Protein AF-A0AA43ZU94-F1 (afdb_monomer)

Solvent-accessible surface area (backbone atoms only — not comparable to full-atom values): 4688 Å² total; per-residue (Å²): 140,88,87,85,91,83,77,68,90,87,75,49,60,59,63,52,49,35,55,50,50,63,58,46,52,76,78,42,94,68,89,84,81,80,88,55,93,81,63,66,44,45,64,68,63,73,46,84,83,90,75,50,73,69,55,53,52,50,52,42,70,77,39,63,85,79,58,133

Foldseek 3Di:
DDDDFDDDPPPCRLVVLLVVQVVVVVPDDDDDDDPDPVPCNCVSNVHDDPDDPVRVVVVCVVPVVVPD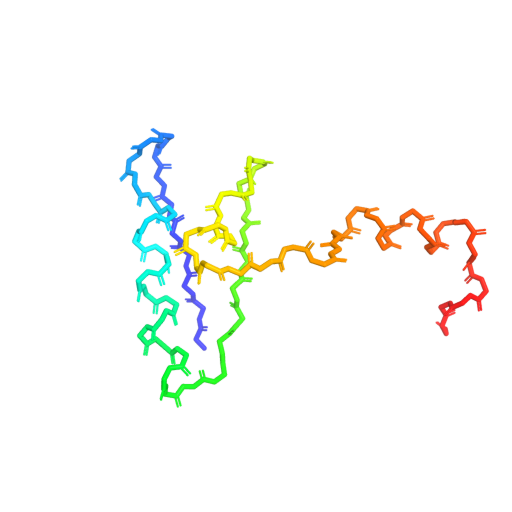

Sequence (68 aa):
MIIALVGKGGVGKSTISSQLIRALSKRDVTLAVDADPNSNLCDKLGMEVTGTIGGLRNEIVAHPDMVP

Structure (mmCIF, N/CA/C/O backbone):
data_AF-A0AA43ZU94-F1
#
_entry.id   AF-A0AA43ZU94-F1
#
loop_
_atom_site.group_PDB
_atom_site.id
_atom_site.type_symbol
_atom_site.label_atom_id
_atom_site.label_alt_id
_atom_site.label_comp_id
_atom_site.label_asym_id
_atom_site.label_entity_id
_atom_site.label_seq_id
_atom_site.pdbx_PDB_ins_code
_atom_site.Cartn_x
_atom_site.Cartn_y
_atom_site.Cartn_z
_atom_site.occupancy
_atom_site.B_iso_or_equiv
_atom_site.auth_seq_id
_atom_site.auth_comp_id
_atom_site.auth_asym_id
_atom_site.auth_atom_id
_atom_site.pdbx_PDB_model_num
ATOM 1 N N . MET A 1 1 ? -19.054 0.484 -3.076 1.00 90.56 1 MET A N 1
ATOM 2 C CA . MET A 1 1 ? -18.611 1.871 -2.795 1.00 90.56 1 MET A CA 1
ATOM 3 C C . MET A 1 1 ? -17.261 2.085 -3.463 1.00 90.56 1 MET A C 1
ATOM 5 O O . MET A 1 1 ? -16.457 1.166 -3.414 1.00 90.56 1 MET A O 1
ATOM 9 N N . ILE A 1 2 ? -17.019 3.238 -4.093 1.00 95.19 2 ILE A N 1
ATOM 10 C CA . ILE A 1 2 ? -15.736 3.568 -4.740 1.00 95.19 2 ILE A CA 1
ATOM 11 C C . ILE A 1 2 ? -15.197 4.848 -4.100 1.00 95.19 2 ILE A C 1
ATOM 13 O O . ILE A 1 2 ? -15.944 5.811 -3.946 1.00 95.19 2 ILE A O 1
ATOM 17 N N . ILE A 1 3 ? -13.919 4.84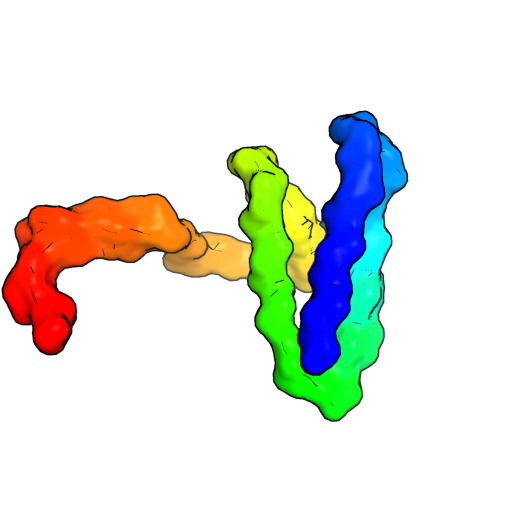7 -3.715 1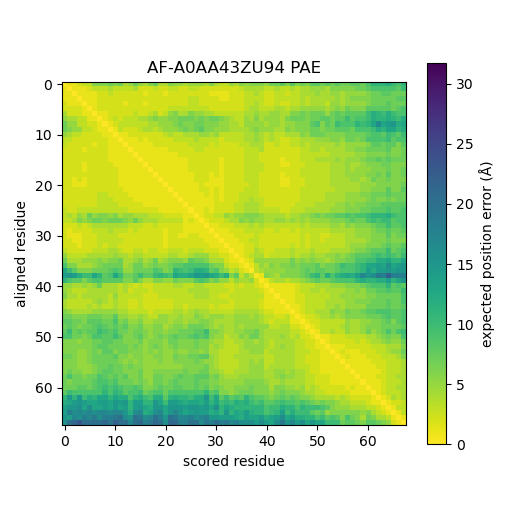.00 95.50 3 ILE A N 1
ATOM 18 C CA . ILE A 1 3 ? -13.238 5.987 -3.089 1.00 95.50 3 ILE A CA 1
ATOM 19 C C . ILE A 1 3 ? -11.944 6.248 -3.860 1.00 95.50 3 ILE A C 1
ATOM 21 O O . ILE A 1 3 ? -11.148 5.332 -4.047 1.00 95.50 3 ILE A O 1
ATOM 25 N N . ALA A 1 4 ? -11.724 7.495 -4.276 1.00 95.69 4 ALA A N 1
ATOM 26 C CA . ALA A 1 4 ? -10.496 7.930 -4.934 1.00 95.69 4 ALA A CA 1
ATOM 27 C C . ALA A 1 4 ? -9.787 8.992 -4.083 1.00 95.69 4 ALA A C 1
ATOM 29 O O . ALA A 1 4 ? -10.391 9.990 -3.691 1.00 95.69 4 ALA A O 1
ATOM 30 N N . LEU A 1 5 ? -8.499 8.781 -3.805 1.00 93.69 5 LEU A N 1
ATOM 31 C CA . LEU A 1 5 ? -7.669 9.705 -3.029 1.00 93.69 5 LEU A CA 1
ATOM 32 C C . LEU A 1 5 ? -6.717 10.459 -3.964 1.00 93.69 5 LEU A C 1
ATOM 34 O O . LEU A 1 5 ? -5.780 9.884 -4.513 1.00 93.69 5 LEU A O 1
ATOM 38 N N . VAL A 1 6 ? -6.955 11.761 -4.127 1.00 93.00 6 VAL A N 1
ATOM 39 C CA . VAL A 1 6 ? -6.211 12.646 -5.040 1.00 93.00 6 VAL A CA 1
ATOM 40 C C . VAL A 1 6 ? -5.484 13.756 -4.280 1.00 93.00 6 VAL A C 1
ATOM 42 O O . VAL A 1 6 ? -5.860 14.121 -3.170 1.00 93.00 6 VAL A O 1
ATOM 45 N N . GLY A 1 7 ? -4.409 14.288 -4.863 1.00 91.12 7 GLY A N 1
ATOM 46 C CA . GLY A 1 7 ? -3.610 15.357 -4.254 1.00 91.12 7 GLY A CA 1
ATOM 47 C C . GLY A 1 7 ? -2.156 15.367 -4.729 1.00 91.12 7 GLY A C 1
ATOM 48 O O . GLY A 1 7 ? -1.675 14.396 -5.320 1.00 91.12 7 GLY A O 1
ATOM 49 N N . LYS A 1 8 ? -1.436 16.457 -4.442 1.00 89.88 8 LYS A N 1
ATOM 50 C CA . LYS A 1 8 ? -0.033 16.670 -4.851 1.00 89.88 8 LYS A CA 1
ATOM 51 C C . LYS A 1 8 ? 0.902 15.550 -4.351 1.00 89.88 8 LYS A C 1
ATOM 53 O O . LYS A 1 8 ? 0.589 14.829 -3.400 1.00 89.88 8 LYS A O 1
ATOM 58 N N . GLY A 1 9 ? 2.051 15.364 -5.000 1.00 88.69 9 GLY A N 1
ATOM 59 C CA . GLY A 1 9 ? 3.103 14.462 -4.514 1.00 88.69 9 GLY A CA 1
ATOM 60 C C . GLY A 1 9 ? 3.530 14.818 -3.083 1.00 88.69 9 GLY A C 1
ATOM 61 O O . GLY A 1 9 ? 3.635 15.994 -2.746 1.00 88.69 9 GLY A O 1
ATOM 62 N N . GLY A 1 10 ? 3.720 13.810 -2.229 1.00 87.62 10 GLY A N 1
ATOM 63 C CA . GLY A 1 10 ? 4.214 14.001 -0.859 1.00 87.62 10 GLY A CA 1
ATOM 64 C C . GLY A 1 10 ? 3.189 14.440 0.199 1.00 87.62 10 GLY A C 1
ATOM 65 O O . GLY A 1 10 ? 3.538 14.477 1.370 1.00 87.62 10 GLY A O 1
ATOM 66 N N . VAL A 1 11 ? 1.917 14.694 -0.142 1.00 93.44 11 VAL A N 1
ATOM 67 C CA . VAL A 1 11 ? 0.893 15.138 0.843 1.00 93.44 11 VAL A CA 1
ATOM 68 C C . VAL A 1 11 ? 0.365 14.028 1.771 1.00 93.44 11 VAL A C 1
ATOM 70 O O . VAL A 1 11 ? -0.619 14.222 2.473 1.00 93.44 11 VAL A O 1
ATOM 73 N N . GLY A 1 12 ? 0.976 12.839 1.754 1.00 91.69 12 GLY A N 1
ATOM 74 C CA . GLY A 1 12 ? 0.600 11.732 2.643 1.00 91.69 12 GLY A CA 1
ATOM 75 C C . GLY A 1 12 ? -0.575 10.863 2.177 1.00 91.69 12 GLY A C 1
ATOM 76 O O . GLY A 1 12 ? -1.096 10.089 2.975 1.00 91.69 12 GLY A O 1
ATOM 77 N N . LYS A 1 13 ? -0.978 10.931 0.897 1.00 94.12 13 LYS A N 1
ATOM 78 C CA . LYS A 1 13 ? -2.107 10.144 0.349 1.00 94.12 13 LYS A CA 1
ATOM 79 C C . LYS A 1 13 ? -2.014 8.662 0.695 1.00 94.12 13 LYS A C 1
ATOM 81 O O . LYS A 1 13 ? -2.901 8.157 1.361 1.00 94.12 13 LYS A O 1
ATOM 86 N N . SER A 1 14 ? -0.915 7.993 0.339 1.00 92.94 14 SER A N 1
ATOM 87 C CA . SER A 1 14 ? -0.747 6.555 0.591 1.00 92.94 14 SER A CA 1
ATOM 88 C C . SER A 1 14 ? -0.775 6.200 2.083 1.00 92.94 14 SER A C 1
ATOM 90 O O . SER A 1 14 ? -1.170 5.095 2.437 1.00 92.94 14 SER A O 1
ATOM 92 N N . THR A 1 15 ? -0.378 7.127 2.961 1.00 93.44 15 THR A N 1
ATOM 93 C CA . THR A 1 15 ? -0.460 6.959 4.421 1.00 93.44 15 THR A CA 1
ATOM 94 C C . THR A 1 15 ? -1.906 6.979 4.905 1.00 93.44 15 THR A C 1
ATOM 96 O O . THR A 1 15 ? -2.290 6.167 5.740 1.00 93.44 15 THR A O 1
ATOM 99 N N . ILE A 1 16 ? -2.731 7.877 4.368 1.00 94.94 16 ILE A N 1
ATOM 100 C CA . ILE A 1 16 ? -4.164 7.907 4.680 1.00 94.94 16 ILE A CA 1
ATOM 101 C C . ILE A 1 16 ? -4.869 6.707 4.037 1.00 94.94 16 ILE A C 1
ATOM 103 O O . ILE A 1 16 ? -5.683 6.059 4.695 1.00 94.94 16 ILE A O 1
ATOM 107 N N . SER A 1 17 ? -4.515 6.362 2.792 1.00 95.25 17 SER A N 1
ATOM 108 C CA . SER A 1 17 ? -5.044 5.193 2.085 1.00 95.25 17 SER A CA 1
ATOM 109 C C . SER A 1 17 ? -4.876 3.924 2.911 1.00 95.25 17 SER A C 1
ATOM 111 O O . SER A 1 17 ? -5.847 3.193 3.084 1.00 95.25 17 SER A O 1
ATOM 113 N N . SER A 1 18 ? -3.683 3.668 3.463 1.00 95.12 18 SER A N 1
ATOM 114 C CA . SER A 1 18 ? -3.433 2.440 4.224 1.00 95.12 18 SER A CA 1
ATOM 115 C C . SER A 1 18 ? -4.319 2.341 5.468 1.00 95.12 18 SER A C 1
ATOM 117 O O . SER A 1 18 ? -4.893 1.285 5.729 1.00 95.12 18 SER A O 1
ATOM 119 N N . GLN A 1 19 ? -4.517 3.440 6.200 1.00 95.94 19 GLN A N 1
ATOM 120 C CA . GLN A 1 19 ? -5.393 3.441 7.375 1.00 95.94 19 GLN A CA 1
ATOM 121 C C . GLN A 1 19 ? -6.869 3.287 7.004 1.00 95.94 19 GLN A C 1
ATOM 123 O O . GLN A 1 19 ? -7.598 2.564 7.686 1.00 95.94 19 GLN A O 1
ATOM 128 N N . LEU A 1 20 ? -7.305 3.912 5.907 1.00 96.12 20 LEU A N 1
ATOM 129 C CA . LEU A 1 20 ? -8.666 3.761 5.402 1.00 96.12 20 LEU A CA 1
ATOM 130 C C . LEU A 1 20 ? -8.943 2.310 4.990 1.00 96.12 20 LEU A C 1
ATOM 132 O O . LEU A 1 20 ? -9.943 1.736 5.414 1.00 96.12 20 LEU A O 1
ATOM 136 N N . ILE A 1 21 ? -8.030 1.700 4.231 1.00 96.12 21 ILE A N 1
ATOM 137 C CA . ILE A 1 21 ? -8.131 0.300 3.804 1.00 96.12 21 ILE A CA 1
ATOM 138 C C . ILE A 1 21 ? -8.230 -0.619 5.024 1.00 96.12 21 ILE A C 1
ATOM 140 O O . ILE A 1 21 ? -9.133 -1.447 5.073 1.00 96.12 21 ILE A O 1
ATOM 144 N N . ARG A 1 22 ? -7.382 -0.432 6.048 1.00 95.00 22 ARG A N 1
ATOM 145 C CA . ARG A 1 22 ? -7.425 -1.220 7.298 1.00 95.00 22 ARG A CA 1
ATOM 146 C C . ARG A 1 22 ? -8.732 -1.073 8.075 1.00 95.00 22 ARG A C 1
ATOM 148 O O . ARG A 1 22 ? -9.093 -1.974 8.829 1.00 95.00 22 ARG A O 1
ATOM 155 N N . ALA A 1 23 ? -9.401 0.073 7.976 1.00 96.19 23 ALA A N 1
ATOM 156 C CA . ALA A 1 23 ? -10.685 0.297 8.63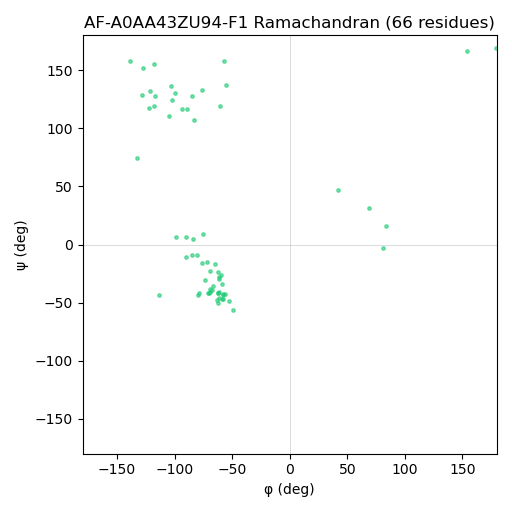1 1.00 96.19 23 ALA A CA 1
ATOM 157 C C . AL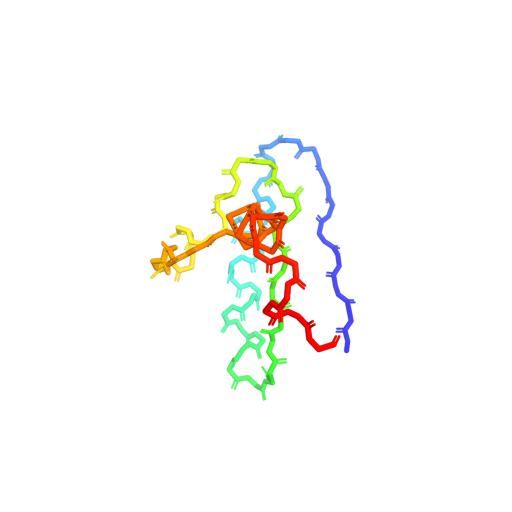A A 1 23 ? -11.837 -0.345 7.846 1.00 96.19 23 ALA A C 1
ATOM 159 O O . ALA A 1 23 ? -12.696 -0.990 8.448 1.00 96.19 23 ALA A O 1
ATOM 160 N N . LEU A 1 24 ? -11.838 -0.194 6.518 1.00 96.38 24 LEU A N 1
ATOM 161 C CA . LEU A 1 24 ? -12.867 -0.744 5.632 1.00 96.38 24 LEU A CA 1
ATOM 162 C C . LEU A 1 24 ? -12.800 -2.271 5.552 1.00 96.38 24 LEU A C 1
ATOM 164 O O . LEU A 1 24 ? -13.834 -2.928 5.655 1.00 96.38 24 LEU A O 1
ATOM 168 N N . SER A 1 25 ? -11.594 -2.839 5.489 1.00 95.31 25 SER A N 1
ATOM 169 C CA . SER A 1 25 ? -11.386 -4.288 5.383 1.00 95.31 25 SER A CA 1
ATOM 170 C C . SER A 1 25 ? -11.864 -5.080 6.601 1.00 95.31 25 SER A C 1
ATOM 172 O O . SER A 1 25 ? -12.063 -6.287 6.511 1.00 95.31 25 SER A O 1
ATOM 174 N N . LYS A 1 26 ? -12.082 -4.418 7.746 1.00 95.94 26 LYS A N 1
ATOM 175 C CA . LYS A 1 26 ? -12.681 -5.035 8.942 1.00 95.94 26 LYS A CA 1
ATOM 176 C C . LYS A 1 26 ? -14.195 -5.221 8.838 1.00 95.94 26 LYS A C 1
ATOM 178 O O . LYS A 1 26 ? -14.764 -5.906 9.682 1.00 95.94 26 LYS A O 1
ATOM 183 N N . ARG A 1 27 ? -14.848 -4.550 7.888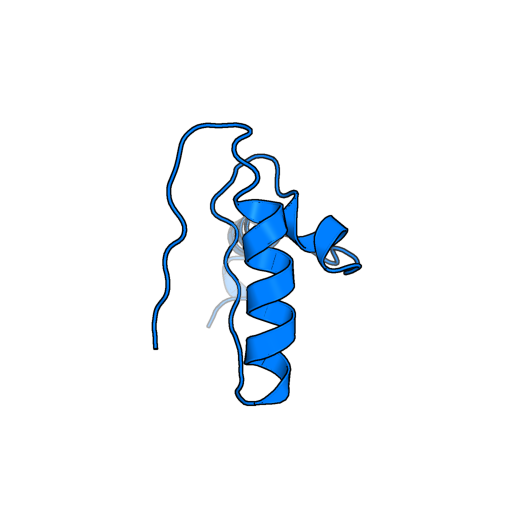 1.00 95.31 27 ARG A N 1
ATOM 184 C CA . ARG A 1 27 ? -16.309 -4.543 7.734 1.00 95.31 27 ARG A CA 1
ATOM 185 C C . ARG A 1 27 ? -16.739 -5.220 6.444 1.00 95.31 27 ARG A C 1
ATOM 187 O O . ARG A 1 27 ? -17.659 -6.023 6.477 1.00 95.31 27 ARG A O 1
ATOM 194 N N . ASP A 1 28 ? -16.042 -4.924 5.350 1.00 95.19 28 ASP A N 1
ATOM 195 C CA . ASP A 1 28 ? -16.408 -5.360 4.007 1.00 95.19 28 ASP A CA 1
ATOM 196 C C . ASP A 1 28 ? -15.180 -5.803 3.204 1.00 95.19 28 ASP A C 1
ATOM 198 O O . ASP A 1 28 ? -14.046 -5.372 3.444 1.00 95.19 28 ASP A O 1
ATOM 202 N N . VAL A 1 29 ? -15.418 -6.622 2.177 1.00 95.94 29 VAL A N 1
ATOM 203 C CA . VAL A 1 29 ? -14.391 -6.979 1.193 1.00 95.94 29 VAL A CA 1
ATOM 204 C C . VAL A 1 29 ? -13.905 -5.705 0.497 1.00 95.94 29 VAL A C 1
ATOM 206 O O . VAL A 1 29 ? -14.679 -4.992 -0.141 1.00 95.94 29 VAL A O 1
ATOM 209 N N . THR A 1 30 ? -12.612 -5.411 0.634 1.00 95.12 30 THR A N 1
ATOM 210 C CA . THR A 1 30 ? -12.002 -4.163 0.162 1.00 95.12 30 THR A CA 1
ATOM 211 C C . THR A 1 30 ? -10.941 -4.457 -0.892 1.00 95.12 30 THR A C 1
ATOM 213 O O . THR A 1 30 ? -9.941 -5.107 -0.600 1.00 95.12 30 THR A O 1
ATOM 216 N N . LEU A 1 31 ? -11.137 -3.932 -2.104 1.00 94.56 31 LEU A N 1
ATOM 217 C CA . LEU A 1 31 ? -10.126 -3.917 -3.160 1.00 94.56 31 LEU A CA 1
ATOM 218 C C . LEU A 1 31 ? -9.356 -2.593 -3.104 1.00 94.56 31 LEU A C 1
ATOM 220 O O . LEU A 1 31 ? -9.932 -1.526 -3.315 1.00 94.56 31 LEU A O 1
ATOM 224 N N . ALA A 1 32 ? -8.057 -2.671 -2.831 1.00 93.50 32 ALA A N 1
ATOM 225 C CA . ALA A 1 32 ? -7.154 -1.528 -2.864 1.00 93.50 32 ALA A CA 1
ATOM 226 C C . ALA A 1 32 ? -6.376 -1.507 -4.185 1.00 93.50 32 ALA A C 1
ATOM 228 O O . ALA A 1 32 ? -5.787 -2.513 -4.569 1.00 93.50 32 ALA A O 1
ATOM 229 N N . VAL A 1 33 ? -6.353 -0.355 -4.857 1.00 92.06 33 VAL A N 1
ATOM 230 C CA . VAL A 1 33 ? -5.593 -0.144 -6.096 1.00 92.06 33 VAL A CA 1
ATOM 231 C C . VAL A 1 33 ? -4.631 1.018 -5.876 1.00 92.06 33 VAL A C 1
ATOM 233 O O . VAL A 1 33 ? -5.071 2.135 -5.603 1.00 92.06 33 VAL A O 1
ATOM 236 N N . ASP A 1 34 ? -3.326 0.753 -5.971 1.00 89.56 34 ASP A N 1
ATOM 237 C CA . ASP A 1 34 ? -2.302 1.800 -5.979 1.00 89.56 34 ASP A CA 1
ATOM 238 C C . ASP A 1 34 ? -2.059 2.252 -7.423 1.00 89.56 34 ASP A C 1
ATOM 240 O O . ASP A 1 34 ? -1.651 1.462 -8.271 1.00 89.56 34 ASP A O 1
ATOM 244 N N . ALA A 1 35 ? -2.356 3.518 -7.706 1.00 87.50 35 ALA A N 1
ATOM 245 C CA . ALA A 1 35 ? -2.110 4.139 -9.007 1.00 87.50 35 ALA A CA 1
ATOM 246 C C . ALA A 1 35 ? -0.814 4.975 -9.016 1.00 87.50 35 ALA A C 1
ATOM 248 O O . ALA A 1 35 ? -0.553 5.693 -9.982 1.00 87.50 35 ALA A O 1
ATOM 249 N N . ASP A 1 36 ? -0.024 4.931 -7.937 1.00 84.06 36 ASP A N 1
ATOM 250 C CA . ASP A 1 36 ? 1.276 5.596 -7.845 1.00 84.06 36 ASP A CA 1
ATOM 251 C C . ASP A 1 36 ? 2.381 4.705 -8.455 1.00 84.06 36 ASP A C 1
ATOM 253 O O . ASP A 1 36 ? 2.522 3.547 -8.050 1.00 84.06 36 ASP A O 1
ATOM 257 N N . PRO A 1 37 ? 3.205 5.210 -9.397 1.00 74.19 37 PRO A N 1
ATOM 258 C CA . PRO A 1 37 ? 4.278 4.423 -10.012 1.00 74.19 37 PRO A CA 1
ATOM 259 C C . PRO A 1 37 ? 5.311 3.902 -9.003 1.00 74.19 37 PRO A C 1
ATOM 261 O O . PRO A 1 37 ? 5.916 2.861 -9.245 1.00 74.19 37 PRO A O 1
ATOM 264 N N . ASN A 1 38 ? 5.492 4.574 -7.861 1.00 76.56 38 ASN A N 1
ATOM 265 C CA . ASN A 1 38 ? 6.456 4.158 -6.842 1.00 76.56 38 ASN A CA 1
ATOM 266 C C . ASN A 1 38 ? 5.907 3.088 -5.871 1.00 76.56 38 ASN A C 1
ATOM 268 O O . ASN A 1 38 ? 6.604 2.756 -4.919 1.00 76.56 38 ASN A O 1
ATOM 272 N N . SER A 1 39 ? 4.684 2.568 -6.080 1.00 69.75 39 SER A N 1
ATOM 273 C CA . SER A 1 39 ? 4.086 1.394 -5.397 1.00 69.75 39 SER A CA 1
ATOM 274 C C . SER A 1 39 ? 4.332 1.300 -3.880 1.00 69.75 39 SER A C 1
ATOM 276 O O . SER A 1 39 ? 4.680 0.250 -3.350 1.00 69.75 39 SER A O 1
ATOM 278 N N . ASN A 1 40 ? 4.134 2.397 -3.146 1.00 81.81 40 ASN A N 1
ATOM 279 C CA . ASN A 1 40 ? 4.466 2.457 -1.717 1.00 81.81 40 ASN A CA 1
ATOM 280 C C . ASN A 1 40 ? 3.308 2.039 -0.791 1.00 81.81 40 ASN A C 1
ATOM 282 O O . ASN A 1 40 ? 3.373 2.295 0.420 1.00 81.81 40 ASN A O 1
ATOM 286 N N . LEU A 1 41 ? 2.185 1.553 -1.332 1.00 87.88 41 LEU A N 1
ATOM 287 C CA . LEU A 1 41 ? 1.008 1.200 -0.535 1.00 87.88 41 LEU A CA 1
ATOM 288 C C . LEU A 1 41 ? 1.152 -0.160 0.160 1.00 87.88 41 LEU A C 1
ATOM 290 O O . LEU A 1 41 ? 0.800 -0.254 1.336 1.00 87.88 41 LEU A O 1
ATOM 294 N N . CYS A 1 42 ? 1.687 -1.176 -0.526 1.00 87.62 42 CYS A N 1
ATOM 295 C CA . CYS A 1 42 ? 1.878 -2.524 0.027 1.00 87.62 42 CYS A CA 1
ATOM 296 C C . CYS A 1 42 ? 2.764 -2.500 1.278 1.00 87.62 42 CYS A C 1
ATOM 298 O O . CYS A 1 42 ? 2.361 -3.006 2.326 1.00 87.62 42 CYS A O 1
ATOM 300 N N . ASP A 1 43 ? 3.890 -1.786 1.213 1.00 87.88 43 ASP A N 1
ATOM 301 C CA . ASP A 1 43 ? 4.802 -1.606 2.347 1.00 87.88 43 ASP A CA 1
ATOM 302 C C . ASP A 1 43 ? 4.100 -0.969 3.553 1.00 87.88 43 ASP A C 1
ATOM 304 O O . ASP A 1 43 ? 4.245 -1.416 4.689 1.00 87.88 43 ASP A O 1
ATOM 308 N N . LYS A 1 44 ? 3.262 0.053 3.319 1.00 89.75 44 LYS A N 1
ATOM 309 C CA . LYS A 1 44 ? 2.489 0.720 4.384 1.00 89.75 44 LYS A CA 1
ATOM 310 C C . LYS A 1 44 ? 1.387 -0.157 4.971 1.00 89.75 44 LYS A C 1
ATOM 312 O O . LYS A 1 44 ? 0.929 0.116 6.082 1.00 89.75 44 LYS A O 1
ATOM 317 N N . LEU A 1 45 ? 0.923 -1.152 4.223 1.00 91.81 45 LEU A N 1
ATOM 318 C CA . LEU A 1 45 ? -0.013 -2.166 4.700 1.00 91.81 45 LEU A CA 1
ATOM 319 C C . LEU A 1 45 ? 0.704 -3.328 5.405 1.00 91.81 45 LEU A C 1
ATOM 321 O O . LEU A 1 45 ? 0.028 -4.137 6.037 1.00 91.81 45 LEU A O 1
ATOM 325 N N . GLY A 1 46 ? 2.040 -3.391 5.343 1.00 89.88 46 GLY A N 1
ATOM 326 C CA . GLY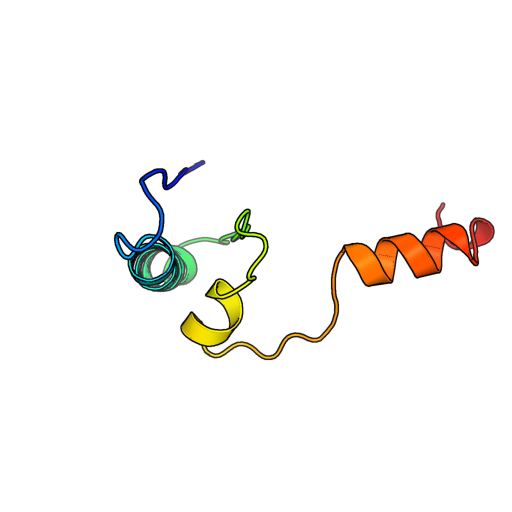 A 1 46 ? 2.828 -4.506 5.868 1.00 89.88 46 GLY A CA 1
ATOM 327 C C . GLY A 1 46 ? 2.631 -5.789 5.061 1.00 89.88 46 GLY A C 1
ATOM 328 O O . GLY A 1 46 ? 2.637 -6.874 5.637 1.00 89.88 46 GLY A O 1
ATOM 329 N N . MET A 1 47 ? 2.385 -5.662 3.755 1.00 88.00 47 MET A N 1
ATOM 330 C CA . MET A 1 47 ? 2.143 -6.788 2.856 1.00 88.00 47 MET A CA 1
ATOM 331 C C . MET A 1 47 ? 3.378 -7.078 2.010 1.00 88.00 47 MET A C 1
ATOM 333 O O . MET A 1 47 ? 3.981 -6.164 1.454 1.00 88.00 47 MET A O 1
ATOM 337 N N . GLU A 1 48 ? 3.710 -8.359 1.873 1.00 86.69 48 GLU A N 1
ATOM 338 C CA . GLU A 1 48 ? 4.742 -8.815 0.949 1.00 86.69 48 GLU A CA 1
ATOM 339 C C . GLU A 1 48 ? 4.207 -8.807 -0.490 1.00 86.69 48 GLU A C 1
ATOM 341 O O . GLU A 1 48 ? 3.098 -9.275 -0.764 1.00 86.69 48 GLU A O 1
ATOM 346 N N . VAL A 1 49 ? 4.991 -8.253 -1.416 1.00 85.62 49 VAL A N 1
ATOM 347 C CA . VAL A 1 49 ? 4.642 -8.212 -2.839 1.00 85.62 49 VAL A CA 1
ATOM 348 C C . VAL A 1 49 ? 5.042 -9.537 -3.481 1.00 85.62 49 VAL A C 1
ATOM 350 O O . VAL A 1 49 ? 6.220 -9.795 -3.704 1.00 85.62 49 VAL A O 1
ATOM 353 N N . THR A 1 50 ? 4.056 -10.370 -3.807 1.00 87.12 50 THR A N 1
ATOM 354 C CA . THR A 1 50 ? 4.277 -11.701 -4.403 1.00 87.12 50 THR A CA 1
ATOM 355 C C . THR A 1 50 ? 4.321 -11.695 -5.930 1.00 87.12 50 THR A C 1
ATOM 357 O O . THR A 1 50 ? 4.694 -12.687 -6.549 1.00 87.12 50 THR A O 1
ATOM 360 N N . GLY A 1 51 ? 3.941 -10.583 -6.557 1.00 87.00 51 GLY A N 1
ATOM 361 C CA . GLY A 1 51 ? 3.890 -10.441 -8.004 1.00 87.00 51 GLY A CA 1
ATOM 362 C C . GLY A 1 51 ? 3.402 -9.058 -8.413 1.00 87.00 51 GLY A C 1
ATOM 363 O O . GLY A 1 51 ? 2.916 -8.278 -7.593 1.00 87.00 51 GLY A O 1
ATOM 364 N N . THR A 1 52 ? 3.535 -8.742 -9.699 1.00 87.94 52 THR A N 1
ATOM 365 C CA . THR A 1 52 ? 3.061 -7.474 -10.263 1.00 87.94 52 THR A CA 1
ATOM 366 C C . THR A 1 52 ? 2.170 -7.735 -11.469 1.00 87.94 52 THR A C 1
ATOM 368 O O . THR A 1 52 ? 2.367 -8.708 -12.196 1.00 87.94 52 THR A O 1
ATOM 371 N N . ILE A 1 53 ? 1.231 -6.824 -11.738 1.00 87.88 53 ILE A N 1
ATOM 372 C CA . ILE A 1 53 ? 0.420 -6.875 -12.966 1.00 87.88 53 ILE A CA 1
ATOM 373 C C . ILE A 1 53 ? 1.320 -6.821 -14.212 1.00 87.88 53 ILE A C 1
ATOM 375 O O . ILE A 1 53 ? 1.036 -7.472 -15.212 1.00 87.88 53 ILE A O 1
ATOM 379 N N . GLY A 1 54 ? 2.439 -6.090 -14.145 1.00 87.75 54 GLY A N 1
ATOM 380 C CA . GLY A 1 54 ? 3.437 -6.064 -15.216 1.00 87.75 54 GLY A CA 1
ATOM 381 C C . GLY A 1 54 ? 4.081 -7.429 -15.471 1.00 87.75 54 GLY A C 1
ATOM 382 O O . GLY A 1 54 ? 4.232 -7.812 -16.629 1.00 87.75 54 GLY A O 1
ATOM 383 N N . GLY A 1 55 ? 4.409 -8.171 -14.409 1.00 90.44 55 GLY A N 1
ATOM 384 C CA . GLY A 1 55 ? 4.914 -9.544 -14.497 1.00 90.44 55 GLY A CA 1
ATOM 385 C C . GLY A 1 55 ? 3.895 -10.483 -15.134 1.00 90.44 55 GLY A C 1
ATOM 386 O O . GLY A 1 55 ? 4.203 -11.113 -16.142 1.00 90.44 55 GLY A O 1
ATOM 387 N N . LEU A 1 56 ? 2.654 -10.459 -14.639 1.00 90.25 56 LEU A N 1
ATOM 388 C CA . LEU A 1 56 ? 1.554 -11.247 -15.200 1.00 90.25 56 LEU A CA 1
ATOM 389 C C . LEU A 1 56 ? 1.334 -10.948 -16.693 1.00 90.25 56 LEU A C 1
ATOM 391 O O . LEU A 1 56 ? 1.170 -11.861 -17.499 1.00 90.25 56 LEU A O 1
ATOM 395 N N . ARG A 1 57 ? 1.379 -9.668 -17.090 1.00 92.81 57 ARG A N 1
ATOM 396 C CA . ARG A 1 57 ? 1.274 -9.267 -18.503 1.00 92.81 57 ARG A CA 1
ATOM 397 C C . ARG A 1 57 ? 2.375 -9.908 -19.348 1.00 92.81 57 ARG A C 1
ATOM 399 O O . ARG A 1 57 ? 2.105 -10.344 -20.461 1.00 92.81 57 ARG A O 1
ATOM 406 N N . ASN A 1 58 ? 3.611 -9.923 -18.852 1.00 94.06 58 ASN A N 1
ATOM 407 C CA . ASN A 1 58 ? 4.740 -10.493 -19.584 1.00 94.06 58 ASN A CA 1
ATOM 408 C C . ASN A 1 58 ? 4.608 -12.014 -19.728 1.00 94.06 58 ASN A C 1
ATOM 410 O O . ASN A 1 58 ? 4.890 -12.530 -20.805 1.00 94.06 58 ASN A O 1
ATOM 414 N N . GLU A 1 59 ? 4.140 -12.709 -18.689 1.00 92.44 59 GLU A N 1
ATOM 415 C CA . GLU A 1 59 ? 3.873 -14.154 -18.737 1.00 92.44 59 GLU A CA 1
ATOM 416 C C . GLU A 1 59 ? 2.800 -14.498 -19.773 1.00 92.44 59 GLU A C 1
ATOM 418 O O . GLU A 1 59 ? 3.011 -15.382 -20.600 1.00 92.44 59 GLU A O 1
ATOM 423 N N . ILE A 1 60 ? 1.695 -13.747 -19.799 1.00 93.88 60 ILE A N 1
ATOM 424 C CA . ILE A 1 60 ? 0.624 -13.926 -20.792 1.00 93.88 60 ILE A CA 1
ATOM 425 C C . ILE A 1 60 ? 1.138 -13.684 -22.216 1.00 93.88 60 ILE A C 1
ATOM 427 O O . ILE A 1 60 ? 0.791 -14.414 -23.137 1.00 93.88 60 ILE A O 1
ATOM 431 N N . VAL A 1 61 ? 1.976 -12.664 -22.420 1.00 93.56 61 VAL A N 1
ATOM 432 C CA . VAL A 1 61 ? 2.559 -12.384 -23.743 1.00 93.56 61 VAL A CA 1
ATOM 433 C C . VAL A 1 61 ? 3.520 -13.495 -24.183 1.00 93.56 61 VAL A C 1
ATOM 435 O O . VAL A 1 61 ? 3.582 -13.799 -25.372 1.00 93.56 61 VAL A O 1
ATOM 438 N N . ALA A 1 62 ? 4.264 -14.095 -23.250 1.00 93.88 62 ALA A N 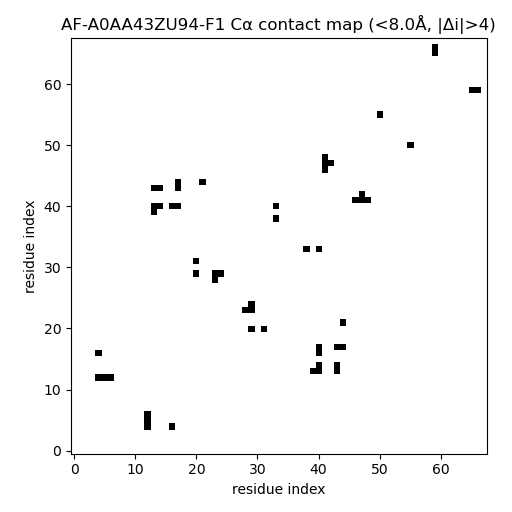1
ATOM 439 C CA . ALA A 1 62 ? 5.174 -15.204 -23.535 1.00 93.88 62 ALA A CA 1
ATOM 440 C C . ALA A 1 62 ? 4.439 -16.530 -23.797 1.00 93.88 62 ALA A C 1
ATOM 442 O O . ALA A 1 62 ? 4.924 -17.343 -24.585 1.00 93.88 62 ALA A O 1
ATOM 443 N N . HIS A 1 63 ? 3.273 -16.725 -23.176 1.00 92.69 63 HIS A N 1
ATOM 444 C CA . HIS A 1 63 ? 2.451 -17.930 -23.296 1.00 92.69 63 HIS A CA 1
ATOM 445 C C . HIS A 1 63 ? 0.973 -17.575 -23.549 1.00 92.69 63 HIS A C 1
ATOM 447 O O . HIS A 1 63 ? 0.137 -17.679 -22.644 1.00 92.69 63 HIS A O 1
ATOM 453 N N . PRO A 1 64 ? 0.627 -17.129 -24.774 1.00 86.38 64 PRO A N 1
ATOM 454 C CA . PRO A 1 64 ? -0.723 -16.659 -25.101 1.00 86.38 64 PRO A CA 1
ATOM 455 C C . PRO A 1 64 ? -1.796 -17.744 -24.963 1.00 86.38 64 PRO A C 1
ATOM 457 O O . PRO A 1 64 ? -2.968 -17.438 -24.780 1.00 86.38 64 PRO A O 1
ATOM 460 N N . ASP A 1 65 ? -1.387 -19.006 -25.050 1.00 90.44 65 ASP A N 1
ATOM 461 C CA . ASP A 1 65 ? -2.201 -20.210 -24.909 1.00 90.44 65 ASP A CA 1
ATOM 462 C C . ASP A 1 65 ? -2.664 -20.486 -23.467 1.00 90.44 65 ASP A C 1
ATOM 464 O O . ASP A 1 65 ? -3.585 -21.275 -23.266 1.00 90.44 65 ASP A O 1
ATOM 468 N N . MET A 1 66 ? -2.071 -19.829 -22.462 1.00 82.75 66 MET A N 1
ATOM 469 C CA . MET A 1 66 ? -2.469 -19.989 -21.055 1.00 82.75 66 MET A CA 1
ATOM 470 C C . MET A 1 66 ? -3.708 -19.179 -20.663 1.00 82.75 66 MET A C 1
ATOM 472 O O . MET A 1 66 ? -4.215 -19.340 -19.550 1.00 82.75 66 MET A O 1
ATOM 476 N N . VAL A 1 67 ? -4.188 -18.294 -21.536 1.00 77.19 67 VAL A N 1
ATOM 477 C CA . VAL A 1 67 ? -5.392 -17.497 -21.286 1.00 77.19 67 VAL A CA 1
ATOM 478 C C . VAL A 1 67 ? -6.557 -18.111 -22.074 1.00 77.19 67 VAL A C 1
ATOM 480 O O . VAL A 1 67 ? -6.406 -18.284 -23.282 1.00 77.19 67 VAL A O 1
ATOM 483 N N . PRO A 1 68 ? -7.682 -18.469 -21.416 1.00 71.31 68 PRO A N 1
ATOM 484 C CA . PRO A 1 68 ? -8.867 -19.011 -22.085 1.00 71.31 68 PRO A CA 1
ATOM 485 C C . PRO A 1 68 ? -9.449 -18.094 -23.166 1.00 71.31 68 PRO A C 1
ATOM 487 O O . PRO A 1 68 ? -9.373 -16.853 -22.994 1.00 71.31 68 PRO A O 1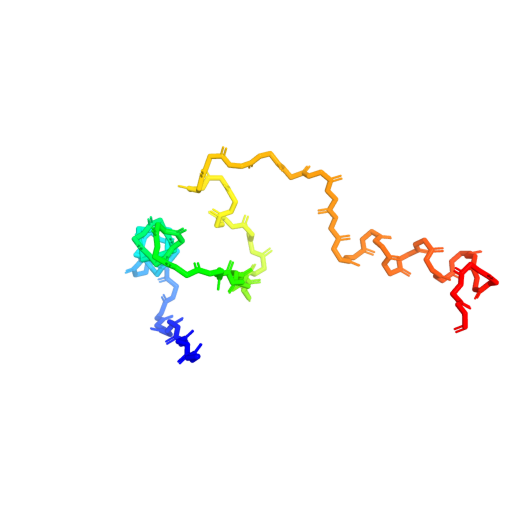
#

Mean predicted aligned error: 4.89 Å

Secondary structure (DSSP, 8-state):
--------TTSSHHHHHHHHHHHHTTTS--------TT--HHHHHT------HHHHHHHHHH-GGG--

pLDDT: mean 90.28, std 5.9, range [69.75, 96.38]

Radius of gyration: 14.96 Å; Cα contacts (8 Å, |Δi|>4): 28; chains: 1; bounding box: 25×37×34 Å